Protein AF-A0A935C6V2-F1 (afdb_monomer_lite)

pLDDT: mean 72.31, std 20.04, range [38.78, 95.56]

Secondary structure (DSSP, 8-state):
---SSGGGTT-----PPP-HHHHHHHHHHHTSGGG---STT-HHHHHHHHHHHHHHHHTTPEE-STTSSSEEE-TTS-EEE-EE---S-SGGGTTTT---------GGGTTS-----GGGHHHHTTTTT-

Foldseek 3Di:
DPPVPVVVPPPDPPPPDDPPVVVVVLVCVLPDPCLPDLDFPDPSVVVNLVVVQVVCVVVPFFQDEPVRGQWHADPVGGIDGDTDDDDPDPVVPPPPPDPPPPPPPDPVPPPPDDPDDPVVVVVVVVVVPD

Radius of gyration: 24.64 Å; chains: 1; bounding box: 34×74×58 Å

Sequence (130 aa):
MPYKTVLILALIIAIPAQPTGRLETITRKLTSPEFDGRAFKSEGGLKAAQFIAENFKQIGLKPGSVKDGYLQKIASGGQNVIASIEGRDPGLKKNRSSSAPVTTPSAANLQGRWIMPRAWRSCLKSQERW

Structure (mmCIF, N/CA/C/O backbone):
data_AF-A0A935C6V2-F1
#
_entry.id   AF-A0A935C6V2-F1
#
loop_
_atom_site.group_PDB
_atom_site.id
_atom_site.type_symbol
_atom_site.label_atom_id
_atom_site.label_alt_id
_atom_site.label_comp_id
_atom_site.label_asym_id
_atom_site.label_entity_id
_atom_site.label_seq_id
_atom_site.pdbx_PDB_ins_code
_atom_site.Cartn_x
_atom_site.Cartn_y
_atom_site.Cartn_z
_atom_site.occupancy
_atom_site.B_iso_or_equiv
_atom_site.auth_seq_id
_atom_site.auth_comp_id
_atom_site.auth_asym_id
_atom_site.auth_atom_id
_atom_site.pdbx_PDB_model_num
ATOM 1 N N . MET A 1 1 ? 0.066 -36.094 -46.621 1.00 53.59 1 MET A N 1
ATOM 2 C CA . MET A 1 1 ? -0.414 -36.031 -45.221 1.00 53.59 1 MET A CA 1
ATOM 3 C C . MET A 1 1 ? 0.352 -34.948 -44.445 1.00 53.59 1 MET A C 1
ATOM 5 O O . MET A 1 1 ? 1.425 -35.263 -43.947 1.00 53.59 1 MET A O 1
ATOM 9 N N . PRO A 1 2 ? -0.128 -33.690 -44.344 1.00 55.59 2 PRO A N 1
ATOM 10 C CA . PRO A 1 2 ? 0.544 -32.666 -43.539 1.00 55.59 2 PRO A CA 1
ATOM 11 C C . PRO A 1 2 ? -0.414 -31.978 -42.543 1.00 55.59 2 PRO A C 1
ATOM 13 O O . PRO A 1 2 ? -0.699 -30.796 -42.668 1.00 55.59 2 PRO A O 1
ATOM 16 N N . TYR A 1 3 ? -0.931 -32.701 -41.545 1.00 56.50 3 TYR A N 1
ATOM 17 C CA . TYR A 1 3 ? -1.746 -32.100 -40.468 1.00 56.50 3 TYR A CA 1
ATOM 18 C C . TYR A 1 3 ? -0.974 -31.918 -39.150 1.00 56.50 3 TYR A C 1
ATOM 20 O O . TYR A 1 3 ? -1.499 -31.360 -38.192 1.00 56.50 3 TYR A O 1
ATOM 28 N N . LYS A 1 4 ? 0.293 -32.353 -39.087 1.00 53.56 4 LYS A N 1
ATOM 29 C CA . LYS A 1 4 ? 1.103 -32.284 -37.858 1.00 53.56 4 LYS A CA 1
ATOM 30 C C . LYS A 1 4 ? 1.675 -30.889 -37.561 1.00 53.56 4 LYS A C 1
ATOM 32 O O . LYS A 1 4 ? 2.014 -30.625 -36.416 1.00 53.56 4 LYS A O 1
ATOM 37 N N . THR A 1 5 ? 1.737 -29.985 -38.540 1.00 52.16 5 THR A N 1
ATOM 38 C CA . THR A 1 5 ? 2.371 -28.660 -38.368 1.00 52.16 5 THR A CA 1
ATOM 39 C C . THR A 1 5 ? 1.411 -27.584 -37.848 1.00 52.16 5 THR A C 1
ATOM 41 O O . THR A 1 5 ? 1.852 -26.605 -37.258 1.00 52.16 5 THR A O 1
ATOM 44 N N . VAL A 1 6 ? 0.095 -27.765 -37.995 1.00 52.66 6 VAL A N 1
ATOM 45 C CA . VAL A 1 6 ? -0.899 -26.747 -37.590 1.00 52.66 6 VAL A CA 1
ATOM 46 C C . VAL A 1 6 ? -1.233 -26.819 -36.090 1.00 52.66 6 VAL A C 1
ATOM 48 O O . VAL A 1 6 ? -1.702 -25.845 -35.510 1.00 52.66 6 VAL A O 1
ATOM 51 N N . LEU A 1 7 ? -0.923 -27.932 -35.415 1.00 47.28 7 LEU A N 1
ATOM 52 C CA . LEU A 1 7 ? -1.331 -28.155 -34.022 1.00 47.28 7 LEU A CA 1
ATOM 53 C C . LEU A 1 7 ? -0.493 -27.406 -32.963 1.00 47.28 7 LEU A C 1
ATOM 55 O O . LEU A 1 7 ? -0.850 -27.428 -31.790 1.00 47.28 7 LEU A O 1
ATOM 59 N N . ILE A 1 8 ? 0.604 -26.741 -33.348 1.00 50.31 8 ILE A N 1
ATOM 60 C CA . ILE A 1 8 ? 1.497 -26.021 -32.413 1.00 50.31 8 ILE A CA 1
ATOM 61 C C . ILE A 1 8 ? 1.114 -24.530 -32.277 1.00 50.31 8 ILE A C 1
ATOM 63 O O . ILE A 1 8 ? 1.622 -23.836 -31.401 1.00 50.31 8 ILE A O 1
ATOM 67 N N . LEU A 1 9 ? 0.169 -24.020 -33.078 1.00 48.59 9 LEU A N 1
ATOM 68 C CA . LEU A 1 9 ? -0.170 -22.587 -33.099 1.00 48.59 9 LEU A CA 1
ATOM 69 C C . LEU A 1 9 ? -1.278 -22.161 -32.110 1.00 48.59 9 LEU A C 1
ATOM 71 O O . LEU A 1 9 ? -1.641 -20.991 -32.072 1.00 48.59 9 LEU A O 1
ATOM 75 N N . ALA A 1 10 ? -1.820 -23.076 -31.300 1.00 53.28 10 ALA A N 1
ATOM 76 C CA . ALA A 1 10 ? -2.925 -22.786 -30.375 1.00 53.28 10 ALA A CA 1
ATOM 77 C C . ALA A 1 10 ? -2.574 -23.011 -28.891 1.00 53.28 10 ALA A C 1
ATOM 79 O O . ALA A 1 10 ? -3.468 -23.153 -28.057 1.00 53.28 10 ALA A O 1
ATOM 80 N N . LEU A 1 11 ? -1.286 -23.046 -28.531 1.00 52.41 11 LEU A N 1
ATOM 81 C CA . LEU A 1 11 ? -0.879 -23.167 -27.133 1.00 52.41 11 LEU A CA 1
ATOM 82 C C . LEU A 1 11 ? -0.775 -21.783 -26.465 1.00 52.41 11 LEU A C 1
ATOM 84 O O . LEU A 1 11 ? 0.281 -21.164 -26.420 1.00 52.41 11 LEU A O 1
ATOM 88 N N . ILE A 1 12 ? -1.909 -21.374 -25.893 1.00 55.25 12 ILE A N 1
ATOM 89 C CA . ILE A 1 12 ? -2.021 -20.661 -24.612 1.00 55.25 12 ILE A CA 1
ATOM 90 C C . ILE A 1 12 ? -1.494 -19.215 -24.592 1.00 55.25 12 ILE A C 1
ATOM 92 O O . ILE A 1 12 ? -0.359 -18.931 -24.220 1.00 55.25 12 ILE A O 1
ATOM 96 N N . ILE A 1 13 ? -2.421 -18.271 -24.764 1.00 57.56 13 ILE A N 1
ATOM 97 C CA . ILE A 1 13 ? -2.451 -17.083 -23.902 1.00 57.56 13 ILE A CA 1
ATOM 98 C C . ILE A 1 13 ? -3.722 -17.177 -23.054 1.00 57.56 13 ILE A C 1
ATOM 100 O O . ILE A 1 13 ? -4.667 -16.411 -23.213 1.00 57.56 13 ILE A O 1
ATOM 104 N N . ALA A 1 14 ? -3.778 -18.169 -22.163 1.00 57.56 14 ALA A N 1
ATOM 105 C CA . ALA A 1 14 ? -4.711 -18.108 -21.049 1.00 57.56 14 ALA A CA 1
ATOM 106 C C . ALA A 1 14 ? -4.200 -16.997 -20.126 1.00 57.56 14 ALA A C 1
ATOM 108 O O . ALA A 1 14 ? -3.336 -17.229 -19.283 1.00 57.56 14 ALA A O 1
ATOM 109 N N . ILE A 1 15 ? -4.665 -15.764 -20.337 1.00 63.78 15 ILE A N 1
ATOM 110 C CA . ILE A 1 15 ? -4.540 -14.719 -19.322 1.00 63.78 15 ILE A CA 1
ATOM 111 C C . ILE A 1 15 ? -5.330 -15.267 -18.131 1.00 63.78 15 ILE A C 1
ATOM 113 O O . ILE A 1 15 ? -6.542 -15.445 -18.279 1.00 63.78 15 ILE A O 1
ATOM 117 N N . PRO A 1 16 ? -4.696 -15.615 -16.994 1.00 64.88 16 PRO A N 1
ATOM 118 C CA . PRO A 1 16 ? -5.464 -16.068 -15.851 1.00 64.88 16 PRO A CA 1
ATOM 119 C C . PRO A 1 16 ? -6.418 -14.932 -15.497 1.00 64.88 16 PRO A C 1
ATOM 121 O O . PRO A 1 16 ? -5.982 -13.802 -15.255 1.00 64.88 16 PRO A O 1
ATOM 124 N N . ALA A 1 17 ? -7.722 -15.213 -15.540 1.00 65.62 17 ALA A N 1
ATOM 125 C CA . ALA A 1 17 ? -8.718 -14.283 -15.045 1.00 6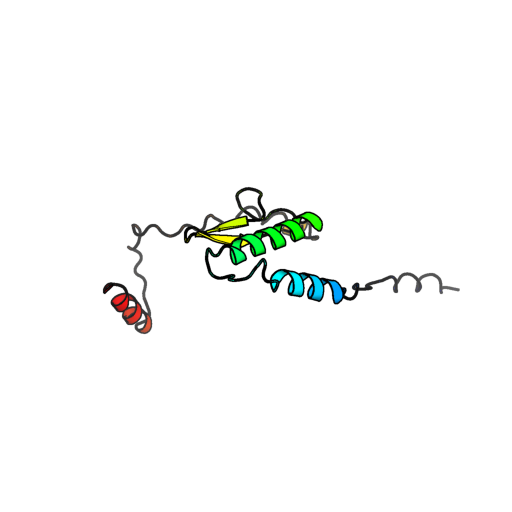5.62 17 ALA A CA 1
ATOM 126 C C . ALA A 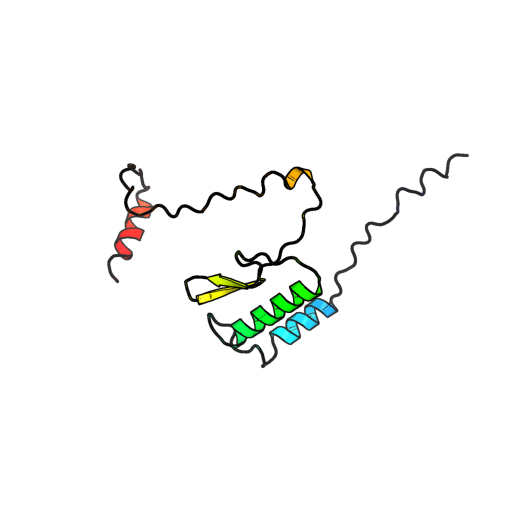1 17 ? -8.287 -13.882 -13.631 1.00 65.62 17 ALA A C 1
ATOM 128 O O . ALA A 1 17 ? -8.002 -14.748 -12.800 1.00 65.62 17 ALA A O 1
ATOM 129 N N . GLN A 1 18 ? -8.145 -12.577 -13.391 1.00 69.31 18 GLN A N 1
ATOM 130 C CA . GLN A 1 18 ? -7.691 -12.094 -12.094 1.00 69.31 18 GLN A CA 1
ATOM 131 C C . GLN A 1 18 ? -8.650 -12.640 -11.031 1.00 69.31 18 GLN A C 1
ATOM 133 O O . GLN A 1 18 ? -9.860 -12.438 -11.171 1.00 69.31 18 GLN A O 1
ATOM 138 N N . PRO A 1 19 ? -8.162 -13.352 -10.002 1.00 73.06 19 PRO A N 1
ATOM 139 C CA . PRO A 1 19 ? -9.038 -13.932 -9.001 1.00 73.06 19 PRO A CA 1
ATOM 140 C C . PRO A 1 19 ? -9.731 -12.789 -8.258 1.00 73.06 19 PRO A C 1
ATOM 142 O O . PRO A 1 19 ? -9.112 -12.088 -7.455 1.00 73.06 19 PRO A O 1
ATOM 145 N N . THR A 1 20 ? -11.019 -12.588 -8.537 1.00 76.12 20 THR A N 1
ATOM 146 C CA . THR A 1 20 ? -11.847 -11.514 -7.963 1.00 76.12 20 THR A CA 1
ATOM 147 C C . THR A 1 20 ? -11.808 -11.526 -6.435 1.00 76.12 20 THR A C 1
ATOM 149 O O . THR A 1 20 ? -11.749 -10.467 -5.811 1.00 76.12 20 THR A O 1
ATOM 152 N N . GLY A 1 21 ? -11.693 -12.713 -5.829 1.00 85.12 21 GLY A N 1
ATOM 153 C CA . GLY A 1 21 ? -11.558 -12.875 -4.381 1.00 85.12 21 GLY A CA 1
ATOM 154 C C . GLY A 1 21 ? -10.315 -12.211 -3.772 1.00 85.12 21 GLY A C 1
ATOM 155 O O . GLY A 1 21 ? -10.356 -11.798 -2.613 1.00 85.12 21 GLY A O 1
ATOM 156 N N . ARG A 1 22 ? -9.213 -12.036 -4.521 1.00 86.00 22 ARG A N 1
ATOM 157 C CA . ARG A 1 22 ? -8.003 -11.383 -3.984 1.00 86.00 22 ARG A CA 1
ATOM 158 C C . ARG A 1 22 ? -8.192 -9.875 -3.845 1.00 86.00 22 ARG A C 1
ATOM 160 O O . ARG A 1 22 ? -7.761 -9.308 -2.844 1.00 86.00 22 ARG A O 1
ATOM 167 N N . LEU A 1 23 ? -8.859 -9.247 -4.814 1.00 89.56 23 LEU A N 1
ATOM 168 C CA . LEU A 1 23 ? -9.217 -7.830 -4.733 1.00 89.56 23 LEU A CA 1
ATOM 169 C C . LEU A 1 23 ? -10.153 -7.588 -3.551 1.00 89.56 23 LEU A C 1
ATOM 171 O O . LEU A 1 23 ? -9.855 -6.746 -2.712 1.00 89.56 23 LEU A O 1
ATOM 175 N N . GLU A 1 24 ? -11.217 -8.386 -3.428 1.00 92.88 24 GLU A N 1
ATOM 176 C CA . GLU A 1 24 ? -12.156 -8.271 -2.310 1.00 92.88 24 GLU A CA 1
ATOM 177 C C . GLU A 1 24 ? -11.460 -8.444 -0.952 1.00 92.88 24 GLU A C 1
ATOM 179 O O . GLU A 1 24 ? -11.675 -7.644 -0.043 1.00 92.88 24 GLU A O 1
ATOM 184 N N . THR A 1 25 ? -10.581 -9.442 -0.819 1.00 92.81 25 THR A N 1
ATOM 185 C CA . THR A 1 25 ? -9.839 -9.703 0.426 1.00 92.81 25 THR A CA 1
ATOM 186 C C . THR A 1 25 ? -8.957 -8.516 0.820 1.00 92.81 25 THR A C 1
ATOM 188 O O . THR A 1 25 ? -8.980 -8.079 1.972 1.00 92.81 25 THR A O 1
ATOM 191 N N . ILE A 1 26 ? -8.198 -7.966 -0.135 1.00 93.50 26 ILE A N 1
ATOM 192 C CA . ILE A 1 26 ? -7.326 -6.807 0.099 1.00 93.50 26 ILE A CA 1
ATOM 193 C C . ILE A 1 26 ? -8.164 -5.582 0.470 1.00 93.50 26 ILE A C 1
ATOM 195 O O . ILE A 1 26 ? -7.845 -4.896 1.441 1.00 93.50 26 ILE A O 1
ATOM 199 N N . THR A 1 27 ? -9.252 -5.328 -0.261 1.00 93.69 27 THR A N 1
ATOM 200 C CA . THR A 1 27 ? -10.150 -4.203 0.008 1.00 93.69 27 THR A CA 1
ATOM 201 C C . THR A 1 27 ? -10.772 -4.319 1.394 1.00 93.69 27 THR A C 1
ATOM 203 O O . THR A 1 27 ? -10.651 -3.374 2.168 1.00 93.69 27 THR A O 1
ATOM 206 N N . ARG A 1 28 ? -11.343 -5.479 1.754 1.00 94.62 28 ARG A N 1
ATOM 207 C CA . ARG A 1 28 ? -11.929 -5.721 3.085 1.00 94.62 28 ARG A CA 1
ATOM 208 C C . ARG A 1 28 ? -10.921 -5.508 4.207 1.00 94.62 28 ARG A C 1
ATOM 210 O O . ARG A 1 28 ? -11.266 -4.908 5.221 1.00 94.62 28 ARG A O 1
ATOM 217 N N . LYS A 1 29 ? -9.682 -5.984 4.034 1.00 94.69 29 LYS A N 1
ATOM 218 C CA . LYS A 1 29 ? -8.628 -5.797 5.037 1.00 94.69 29 LYS A CA 1
ATOM 219 C C . LYS A 1 29 ? -8.277 -4.321 5.182 1.00 94.69 29 LYS A C 1
ATOM 221 O O . LYS A 1 29 ? -8.272 -3.827 6.296 1.00 94.69 29 LYS A O 1
ATOM 226 N N . LEU A 1 30 ? -8.062 -3.603 4.080 1.00 94.69 30 LEU A N 1
ATOM 227 C CA . LEU A 1 30 ? -7.717 -2.178 4.109 1.00 94.69 30 LEU A CA 1
ATOM 228 C C . LEU A 1 30 ? -8.840 -1.285 4.650 1.00 94.69 30 LEU A C 1
ATOM 230 O O . LEU A 1 30 ? -8.547 -0.191 5.123 1.00 94.69 30 LEU A O 1
ATOM 234 N N . THR A 1 31 ? -10.103 -1.699 4.546 1.00 94.88 31 THR A N 1
ATOM 235 C CA . THR A 1 31 ? -11.258 -0.984 5.115 1.00 94.88 31 THR A CA 1
ATOM 236 C C . THR A 1 31 ? -11.621 -1.448 6.525 1.00 94.88 31 THR A C 1
ATOM 238 O O . THR A 1 31 ? -12.648 -1.019 7.045 1.00 94.88 31 THR A O 1
ATOM 241 N N . SER A 1 32 ? -10.847 -2.351 7.135 1.00 94.75 32 SER A N 1
ATOM 242 C CA . SER A 1 32 ? -11.121 -2.797 8.500 1.00 94.75 32 SER A CA 1
ATOM 243 C C . SER A 1 32 ? -10.819 -1.680 9.514 1.00 94.75 32 SER A C 1
ATOM 245 O O . SER A 1 32 ? -10.007 -0.793 9.228 1.00 94.75 32 SER A O 1
ATOM 247 N N . PRO A 1 33 ? -11.406 -1.737 10.725 1.00 94.31 33 PRO A N 1
ATOM 248 C CA . PRO A 1 33 ? -11.147 -0.753 11.780 1.00 94.31 33 PRO A CA 1
ATOM 249 C C . PRO A 1 33 ? -9.664 -0.606 12.158 1.00 94.31 33 PRO A C 1
ATOM 251 O O . PRO A 1 33 ? -9.242 0.436 12.641 1.00 94.31 33 PRO A O 1
ATOM 254 N N . GLU A 1 34 ? -8.844 -1.631 11.910 1.00 91.94 34 GLU A N 1
ATOM 255 C CA . GLU A 1 34 ? -7.403 -1.622 12.199 1.00 91.94 34 GLU A CA 1
ATOM 256 C C . GLU A 1 34 ? -6.629 -0.583 11.369 1.00 91.94 34 GLU A C 1
ATOM 258 O O . GLU A 1 34 ? -5.551 -0.141 11.777 1.00 91.94 34 GLU A O 1
ATOM 263 N N . PHE A 1 35 ? -7.175 -0.212 10.206 1.00 92.88 35 PHE A N 1
ATOM 264 C CA . PHE A 1 35 ? -6.611 0.763 9.273 1.00 92.88 35 PHE A CA 1
ATOM 265 C C . PHE A 1 35 ? -7.436 2.050 9.219 1.00 92.88 35 PHE A C 1
ATOM 267 O O . PHE A 1 35 ? -7.292 2.816 8.263 1.00 92.88 35 PHE A O 1
ATOM 274 N N . ASP A 1 36 ? -8.312 2.283 10.199 1.00 91.38 36 ASP A N 1
ATOM 275 C CA . ASP A 1 36 ? -9.127 3.490 10.222 1.00 91.38 36 ASP A CA 1
ATOM 276 C C . ASP A 1 36 ? -8.264 4.756 10.347 1.00 91.38 36 ASP A C 1
ATOM 278 O O . ASP A 1 36 ? -7.175 4.748 10.926 1.00 91.38 36 ASP A O 1
ATOM 282 N N . GLY A 1 37 ? -8.738 5.843 9.736 1.00 87.44 37 GLY A N 1
ATOM 283 C CA . GLY A 1 37 ? -8.004 7.099 9.630 1.00 87.44 37 GLY A CA 1
ATOM 284 C C . GLY A 1 37 ? -6.733 6.948 8.794 1.00 87.44 37 GLY A C 1
ATOM 285 O O . GLY A 1 37 ? -5.645 6.828 9.339 1.00 87.44 37 GLY A O 1
ATOM 286 N N . ARG A 1 38 ? -6.858 7.005 7.457 1.00 87.69 38 ARG A N 1
ATOM 287 C CA . ARG A 1 38 ? -5.737 6.919 6.483 1.00 87.69 38 ARG A CA 1
ATOM 288 C C . ARG A 1 38 ? -5.278 8.279 5.954 1.00 87.69 38 ARG A C 1
ATOM 290 O O . ARG A 1 38 ? -4.788 8.393 4.833 1.00 87.69 38 ARG A O 1
ATOM 297 N N . ALA A 1 39 ? -5.469 9.325 6.750 1.00 87.19 39 ALA A N 1
ATOM 298 C CA . ALA A 1 39 ? -5.005 10.665 6.422 1.00 87.19 39 ALA A CA 1
ATOM 299 C C . ALA A 1 39 ? -3.466 10.741 6.390 1.00 87.19 39 ALA A C 1
ATOM 301 O O . ALA A 1 39 ? -2.750 9.831 6.819 1.00 87.19 39 ALA A O 1
ATOM 302 N N . PHE A 1 40 ? -2.930 11.852 5.901 1.00 85.00 40 PHE A N 1
ATOM 303 C CA . PHE A 1 40 ? -1.492 12.094 5.906 1.00 85.00 40 PHE A CA 1
ATOM 304 C C . PHE A 1 40 ? -0.901 11.947 7.323 1.00 85.00 40 PHE A C 1
ATOM 306 O O . PHE A 1 40 ? -1.428 12.537 8.260 1.00 85.00 40 PHE A O 1
ATOM 313 N N . LYS A 1 41 ? 0.178 11.158 7.481 1.00 85.31 41 LYS A N 1
ATOM 314 C CA . LYS A 1 41 ? 0.857 10.856 8.769 1.00 85.31 41 LYS A CA 1
ATOM 315 C C . LYS A 1 41 ? 0.021 10.141 9.840 1.00 85.31 41 LYS A C 1
ATOM 317 O O . LYS A 1 41 ? 0.481 9.991 10.967 1.00 85.31 41 LYS A O 1
ATOM 322 N N . SER A 1 42 ? -1.181 9.694 9.507 1.00 90.94 42 SER A N 1
ATOM 323 C CA . SER A 1 42 ? -2.034 8.949 10.434 1.00 90.94 42 SER A CA 1
ATOM 324 C C . SER A 1 42 ? -1.506 7.539 10.713 1.00 90.94 42 SER A C 1
ATOM 326 O O . SER A 1 42 ? -0.841 6.930 9.871 1.00 90.94 42 SER A O 1
ATOM 328 N N . GLU A 1 43 ? -1.857 6.986 11.873 1.00 91.44 43 GLU A N 1
ATOM 329 C CA . GLU A 1 43 ? -1.510 5.611 12.241 1.00 91.44 43 GLU A CA 1
ATOM 330 C C . GLU A 1 43 ? -2.098 4.585 11.257 1.00 91.44 43 GLU A C 1
ATOM 332 O O . GLU A 1 43 ? -1.379 3.697 10.793 1.00 91.44 43 GLU A O 1
ATOM 337 N N . GLY A 1 44 ? -3.367 4.746 10.860 1.00 92.25 44 GLY A N 1
ATOM 338 C CA . GLY A 1 44 ? -4.014 3.884 9.869 1.00 92.25 44 GLY A CA 1
ATOM 339 C C . GLY A 1 44 ? -3.323 3.938 8.506 1.00 92.25 44 GLY A C 1
ATOM 340 O O . GLY A 1 44 ? -3.112 2.905 7.868 1.00 92.25 44 GLY A O 1
ATOM 341 N N . GLY A 1 45 ? -2.871 5.124 8.084 1.00 91.00 45 GLY A N 1
ATOM 342 C CA . GLY A 1 45 ? -2.069 5.294 6.870 1.00 91.00 45 GLY A CA 1
ATOM 343 C C . GLY A 1 45 ? -0.706 4.595 6.944 1.00 91.00 45 GLY A C 1
ATOM 344 O O . GLY A 1 45 ? -0.273 3.972 5.970 1.00 91.00 45 GLY A O 1
ATOM 345 N N . LEU A 1 46 ? -0.040 4.641 8.104 1.00 92.06 46 LEU A N 1
ATOM 346 C CA . LEU A 1 46 ? 1.232 3.946 8.318 1.00 92.06 46 LEU A CA 1
ATOM 347 C C . LEU A 1 46 ? 1.064 2.422 8.269 1.00 92.06 46 LEU A C 1
ATOM 349 O O . LEU A 1 46 ? 1.825 1.750 7.568 1.00 92.06 46 LEU A O 1
ATOM 353 N N . LYS A 1 47 ? 0.040 1.891 8.948 1.00 93.81 47 LYS A N 1
ATOM 354 C CA . LYS A 1 47 ? -0.300 0.459 8.935 1.00 93.81 47 LYS A CA 1
ATOM 355 C C . LYS A 1 47 ? -0.674 -0.018 7.534 1.00 93.81 47 LYS A C 1
ATOM 357 O O . LYS A 1 47 ? -0.192 -1.055 7.088 1.00 93.81 47 LYS A O 1
ATOM 362 N N . ALA A 1 48 ? -1.482 0.753 6.805 1.00 94.69 48 ALA A N 1
ATOM 363 C CA . ALA A 1 48 ? -1.902 0.398 5.450 1.00 94.69 48 ALA A CA 1
ATOM 364 C C . ALA A 1 48 ? -0.702 0.309 4.497 1.00 94.69 48 ALA A C 1
ATOM 366 O O . ALA A 1 48 ? -0.590 -0.632 3.711 1.00 94.69 48 ALA A O 1
ATOM 367 N N . ALA A 1 49 ? 0.234 1.252 4.601 1.00 93.88 49 ALA A N 1
ATOM 368 C CA . ALA A 1 49 ? 1.457 1.228 3.810 1.00 93.88 49 ALA A CA 1
ATOM 369 C C . ALA A 1 49 ? 2.345 0.011 4.130 1.00 93.88 49 ALA A C 1
ATOM 371 O O . ALA A 1 49 ? 2.892 -0.600 3.210 1.00 93.88 49 ALA A O 1
ATOM 372 N N . GLN A 1 50 ? 2.464 -0.370 5.408 1.00 94.44 50 GLN A N 1
ATOM 373 C CA . GLN A 1 50 ? 3.177 -1.587 5.815 1.00 94.44 50 GLN A CA 1
ATOM 374 C C . GLN A 1 50 ? 2.508 -2.846 5.256 1.00 94.44 50 GLN A C 1
ATOM 376 O O . GLN A 1 50 ? 3.184 -3.672 4.649 1.00 94.44 50 GLN A O 1
ATOM 381 N N . PHE A 1 51 ? 1.181 -2.947 5.355 1.00 95.56 51 PHE A N 1
ATOM 382 C CA . PHE A 1 51 ? 0.424 -4.064 4.789 1.00 95.56 51 PHE A CA 1
ATOM 383 C C . PHE A 1 51 ? 0.657 -4.212 3.277 1.00 95.56 51 PHE A C 1
ATOM 385 O O . PHE A 1 51 ? 0.892 -5.315 2.781 1.00 95.56 51 PHE A O 1
ATOM 392 N N . ILE A 1 52 ? 0.644 -3.112 2.518 1.00 95.06 52 ILE A N 1
ATOM 393 C CA . ILE A 1 52 ? 0.907 -3.152 1.069 1.00 95.06 52 ILE A CA 1
ATOM 394 C C . ILE A 1 52 ? 2.362 -3.565 0.784 1.00 95.06 52 ILE A C 1
ATOM 396 O O . ILE A 1 52 ? 2.606 -4.381 -0.105 1.00 95.06 52 ILE A O 1
ATOM 400 N N . ALA A 1 53 ? 3.327 -3.059 1.556 1.00 95.12 53 ALA A N 1
ATOM 401 C CA . ALA A 1 53 ? 4.734 -3.442 1.429 1.00 95.12 53 ALA A CA 1
ATOM 402 C C . ALA A 1 53 ? 4.959 -4.943 1.688 1.00 95.12 53 ALA A C 1
ATOM 404 O O 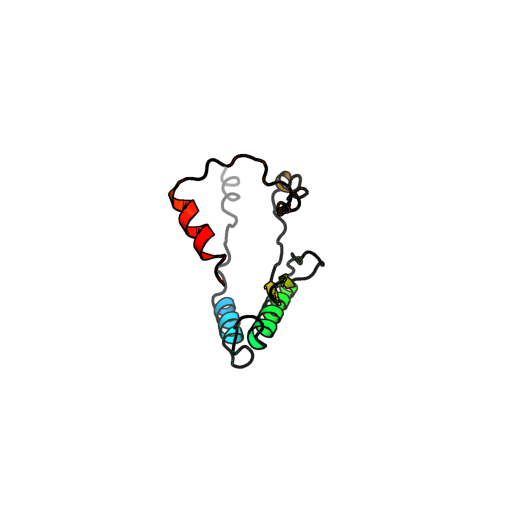. ALA A 1 53 ? 5.707 -5.597 0.957 1.00 95.12 53 ALA A O 1
ATOM 405 N N . GLU A 1 54 ? 4.290 -5.510 2.692 1.00 95.19 54 GLU A N 1
ATOM 406 C CA . GLU A 1 54 ? 4.326 -6.947 2.972 1.00 95.19 54 GLU A CA 1
ATOM 407 C C . GLU A 1 54 ? 3.724 -7.762 1.830 1.00 95.19 54 GLU A C 1
ATOM 409 O O . GLU A 1 54 ? 4.317 -8.759 1.417 1.00 95.19 54 GLU A O 1
ATOM 414 N N . ASN A 1 55 ? 2.604 -7.310 1.260 1.00 94.62 55 ASN A N 1
ATOM 415 C CA . ASN A 1 55 ? 2.017 -7.947 0.083 1.00 94.62 55 ASN A CA 1
ATOM 416 C C . ASN A 1 55 ? 3.003 -7.964 -1.093 1.00 94.62 55 ASN A C 1
ATOM 418 O O . ASN A 1 55 ? 3.156 -9.008 -1.722 1.00 94.62 55 ASN A O 1
ATOM 422 N N . PHE A 1 56 ? 3.706 -6.857 -1.364 1.00 94.75 56 PHE A N 1
ATOM 423 C CA . PHE A 1 56 ? 4.744 -6.796 -2.405 1.00 94.75 56 PHE A CA 1
ATOM 424 C C . PHE A 1 56 ? 5.893 -7.770 -2.151 1.00 94.75 56 PHE A C 1
ATOM 426 O O . PHE A 1 56 ? 6.343 -8.444 -3.080 1.00 94.75 56 PHE A O 1
ATOM 433 N N . LYS A 1 57 ? 6.322 -7.899 -0.893 1.00 93.12 57 LYS A N 1
ATOM 434 C CA . LYS A 1 57 ? 7.343 -8.870 -0.494 1.00 93.12 57 LYS A CA 1
ATOM 435 C C . LYS A 1 57 ? 6.872 -10.311 -0.703 1.00 93.12 57 LYS A C 1
ATOM 437 O O . LYS A 1 57 ? 7.630 -11.122 -1.225 1.00 93.12 57 LYS A O 1
ATOM 442 N N . GLN A 1 58 ? 5.633 -10.630 -0.328 1.00 92.62 58 GLN A N 1
ATOM 443 C CA . GLN A 1 58 ? 5.067 -11.979 -0.456 1.00 92.62 58 GLN A CA 1
ATOM 444 C C . GLN A 1 58 ? 4.971 -12.449 -1.910 1.00 92.62 58 GLN A C 1
ATOM 446 O O . GLN A 1 58 ? 5.177 -13.626 -2.185 1.00 92.62 58 GLN A O 1
ATOM 451 N N . ILE A 1 59 ? 4.683 -11.539 -2.843 1.00 91.12 59 ILE A N 1
ATOM 452 C CA . ILE A 1 59 ? 4.625 -11.860 -4.278 1.00 91.12 59 ILE A CA 1
ATOM 453 C C . ILE A 1 59 ? 6.002 -11.789 -4.967 1.00 91.12 59 ILE A C 1
ATOM 455 O O . ILE A 1 59 ? 6.083 -11.957 -6.181 1.00 91.12 59 ILE A O 1
ATOM 459 N N . GLY A 1 60 ? 7.080 -11.528 -4.218 1.00 90.81 60 GLY A N 1
ATOM 460 C CA . GLY A 1 60 ? 8.453 -11.541 -4.728 1.00 90.81 60 GLY A CA 1
ATOM 461 C C . GLY A 1 60 ? 8.851 -10.321 -5.562 1.00 90.81 60 GLY A C 1
ATOM 462 O O . GLY A 1 60 ? 9.788 -10.415 -6.357 1.00 90.81 60 GLY A O 1
ATOM 463 N N . LEU A 1 61 ? 8.167 -9.178 -5.414 1.00 92.44 61 LEU A N 1
ATOM 464 C CA . LEU A 1 61 ? 8.622 -7.947 -6.067 1.00 92.44 61 LEU A CA 1
ATOM 465 C C . LEU A 1 61 ? 9.928 -7.452 -5.451 1.00 92.44 61 LEU A C 1
ATOM 467 O O . LEU A 1 61 ? 10.222 -7.715 -4.289 1.00 92.44 61 LEU A O 1
ATOM 471 N N . LYS A 1 62 ? 10.705 -6.689 -6.221 1.00 91.38 62 LYS A N 1
ATOM 472 C CA . LYS A 1 62 ? 11.901 -6.029 -5.692 1.00 91.38 62 LYS A CA 1
ATOM 473 C C . LYS A 1 62 ? 11.521 -4.697 -5.038 1.00 91.38 62 LYS A C 1
ATOM 475 O O . LYS A 1 62 ? 10.624 -4.024 -5.545 1.00 91.38 62 LYS A O 1
ATOM 480 N N . PRO A 1 63 ? 12.181 -4.276 -3.950 1.00 92.06 63 PRO A N 1
ATOM 481 C CA . PRO A 1 63 ? 11.987 -2.937 -3.401 1.00 92.06 63 PRO A CA 1
ATOM 482 C C . PRO A 1 63 ? 12.337 -1.866 -4.446 1.00 92.06 63 PRO A C 1
ATOM 484 O O . PRO A 1 63 ? 13.250 -2.046 -5.250 1.00 92.06 63 PRO A O 1
ATOM 487 N N . GLY A 1 64 ? 11.578 -0.767 -4.469 1.00 86.31 64 GLY A N 1
ATOM 488 C CA . GLY A 1 64 ? 11.796 0.351 -5.397 1.00 86.31 64 GLY A CA 1
ATOM 489 C C . GLY A 1 64 ? 12.211 1.664 -4.729 1.00 86.31 64 GLY A C 1
ATOM 490 O O . GLY A 1 64 ? 12.345 2.673 -5.415 1.00 86.31 64 GLY A O 1
ATOM 491 N N . SER A 1 65 ? 12.380 1.687 -3.403 1.00 83.94 65 SER A N 1
ATOM 492 C CA . SER A 1 65 ? 12.850 2.874 -2.680 1.00 83.94 65 SER A CA 1
ATOM 493 C C . SER A 1 65 ? 14.374 3.000 -2.739 1.00 83.94 65 SER A C 1
ATOM 495 O O . SER A 1 65 ? 15.087 2.006 -2.810 1.00 83.94 65 SER A O 1
ATOM 497 N N . VAL A 1 66 ? 14.874 4.233 -2.604 1.00 74.12 66 VAL A N 1
ATOM 498 C CA . VAL A 1 66 ? 16.308 4.590 -2.657 1.00 74.12 66 VAL A CA 1
ATOM 499 C C . VAL A 1 66 ? 17.154 3.854 -1.605 1.00 74.12 66 VAL A C 1
ATOM 501 O O . VAL A 1 66 ? 18.352 3.693 -1.786 1.00 74.12 66 VAL A O 1
ATOM 504 N N . LYS A 1 67 ? 16.545 3.410 -0.499 1.00 78.12 67 LYS A N 1
ATOM 505 C CA . LYS A 1 67 ? 17.216 2.688 0.599 1.00 78.12 67 LYS A CA 1
ATOM 506 C C . LYS A 1 67 ? 16.966 1.172 0.568 1.00 78.12 67 LYS A C 1
ATOM 508 O O . LYS A 1 67 ? 16.868 0.565 1.630 1.00 78.12 67 LYS A O 1
ATOM 513 N N . ASP A 1 68 ? 16.738 0.597 -0.614 1.00 69.75 68 ASP A N 1
ATOM 514 C CA . ASP A 1 68 ? 16.442 -0.834 -0.818 1.00 69.75 68 ASP A CA 1
ATOM 515 C C . ASP A 1 68 ? 15.230 -1.356 -0.018 1.00 69.75 68 ASP A C 1
ATOM 517 O O . ASP A 1 68 ? 15.099 -2.540 0.289 1.00 69.75 68 ASP A O 1
ATOM 521 N N . GLY A 1 69 ? 14.294 -0.458 0.301 1.00 88.81 69 GLY A N 1
ATOM 522 C CA . GLY A 1 69 ? 13.039 -0.764 0.987 1.00 88.81 69 GLY A CA 1
ATOM 523 C C . GLY A 1 69 ? 11.811 -0.589 0.093 1.00 88.81 69 GLY A C 1
ATOM 524 O O . GLY A 1 69 ? 11.879 -0.038 -1.004 1.00 88.81 69 GLY A O 1
ATOM 525 N N . TYR A 1 70 ? 10.648 -1.012 0.585 1.00 92.81 70 TYR A N 1
ATOM 526 C CA . TYR A 1 70 ? 9.368 -0.738 -0.081 1.00 92.81 70 TYR A CA 1
ATOM 527 C C . TYR A 1 70 ? 8.802 0.640 0.265 1.00 92.81 70 TYR A C 1
ATOM 529 O O . TYR A 1 70 ? 7.960 1.153 -0.459 1.00 92.81 70 TYR A O 1
ATOM 537 N N . LEU A 1 71 ? 9.255 1.250 1.364 1.00 93.44 71 LEU A N 1
ATOM 538 C CA . LEU A 1 71 ? 8.760 2.542 1.832 1.00 93.44 71 LEU A CA 1
ATOM 539 C C . LEU A 1 71 ? 9.692 3.671 1.383 1.00 93.44 71 LEU A C 1
ATOM 541 O O . LEU A 1 71 ? 10.888 3.680 1.694 1.00 93.44 71 LEU A O 1
ATOM 545 N N . GLN A 1 72 ? 9.140 4.648 0.672 1.00 90.94 72 GLN A N 1
ATOM 546 C CA . GLN A 1 72 ? 9.820 5.887 0.306 1.00 90.94 72 GLN A CA 1
ATOM 547 C C . GLN A 1 72 ? 9.288 7.018 1.183 1.00 90.94 72 GLN A C 1
ATOM 549 O O . GLN A 1 72 ? 8.153 7.460 1.019 1.00 90.94 72 GLN A O 1
ATOM 554 N N . LYS A 1 73 ? 10.115 7.499 2.114 1.00 89.25 73 LYS A N 1
ATOM 555 C CA . LYS A 1 73 ? 9.782 8.652 2.960 1.00 89.25 73 LYS A CA 1
ATOM 556 C C . LYS A 1 73 ? 9.905 9.943 2.149 1.00 89.25 73 LYS A C 1
ATOM 558 O O . LYS A 1 73 ? 10.913 10.136 1.472 1.00 89.25 73 LYS A O 1
ATOM 563 N N . ILE A 1 74 ? 8.917 10.829 2.253 1.00 87.19 74 ILE A N 1
ATOM 564 C CA . ILE A 1 74 ? 8.966 12.177 1.665 1.00 87.19 74 ILE A CA 1
ATOM 565 C C . ILE A 1 74 ? 9.243 13.220 2.751 1.00 87.19 74 ILE A C 1
ATOM 567 O O . ILE A 1 74 ? 8.878 13.022 3.908 1.00 87.19 74 ILE A O 1
ATOM 571 N N . ALA A 1 75 ? 9.879 14.337 2.389 1.00 82.06 75 ALA A N 1
ATOM 572 C CA . ALA A 1 75 ? 10.307 15.367 3.345 1.00 82.06 75 ALA A CA 1
ATOM 573 C C . ALA A 1 75 ? 9.143 15.980 4.144 1.00 82.06 75 ALA A C 1
ATOM 575 O O . ALA A 1 75 ? 9.298 16.314 5.313 1.00 82.06 75 ALA A O 1
ATOM 576 N N . SER A 1 76 ? 7.948 16.049 3.550 1.00 80.94 76 SER A N 1
ATOM 577 C CA . SER A 1 76 ? 6.731 16.492 4.238 1.00 80.94 76 SER A CA 1
ATOM 578 C C . SER A 1 76 ? 6.258 15.515 5.322 1.00 80.94 76 SER A C 1
ATOM 580 O O . SER A 1 76 ? 5.376 15.866 6.100 1.00 80.94 76 SER A O 1
ATOM 582 N N . GLY A 1 77 ? 6.845 14.315 5.405 1.00 77.62 77 GLY A N 1
ATOM 583 C CA . GLY A 1 77 ? 6.628 13.284 6.421 1.00 77.62 77 GLY A CA 1
ATOM 584 C C . GLY A 1 77 ? 5.571 12.231 6.074 1.00 77.62 77 GLY A C 1
ATOM 585 O O . GLY A 1 77 ? 5.196 11.447 6.938 1.00 77.62 77 GLY A O 1
ATOM 586 N N . GLY A 1 78 ? 5.099 12.195 4.828 1.00 83.69 78 GLY A N 1
ATOM 587 C CA . GLY A 1 78 ? 4.343 11.060 4.295 1.00 83.69 78 GLY A CA 1
ATOM 588 C C . GLY A 1 78 ? 5.249 9.916 3.837 1.00 83.69 78 GLY A C 1
ATOM 589 O O . GLY A 1 78 ? 6.480 9.985 3.935 1.00 83.69 78 GLY A O 1
ATOM 590 N N . GLN A 1 79 ? 4.634 8.879 3.273 1.00 89.00 79 GLN A N 1
ATOM 591 C CA . GLN A 1 79 ? 5.361 7.766 2.678 1.00 89.00 79 GLN A CA 1
ATOM 592 C C . GLN A 1 79 ? 4.627 7.183 1.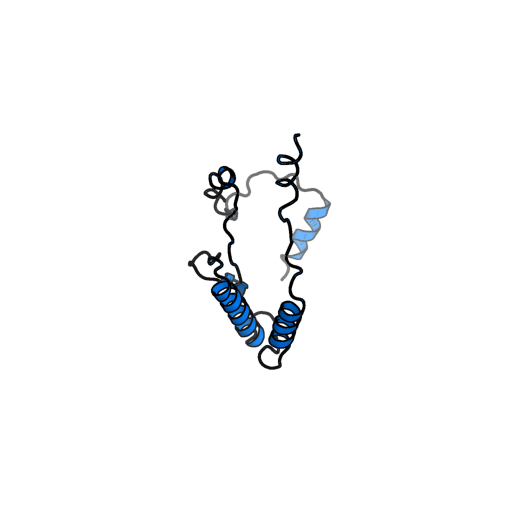471 1.00 89.00 79 GLN A C 1
ATOM 594 O O . GLN A 1 79 ? 3.416 6.983 1.518 1.00 89.00 79 GLN A O 1
ATOM 599 N N . ASN A 1 80 ? 5.383 6.880 0.420 1.00 90.94 80 ASN A N 1
ATOM 600 C CA . ASN A 1 80 ? 4.914 6.083 -0.710 1.00 90.94 80 ASN A CA 1
ATOM 601 C C . ASN A 1 80 ? 5.330 4.622 -0.511 1.00 90.94 80 ASN A C 1
ATOM 603 O O . ASN A 1 80 ? 6.337 4.346 0.148 1.00 90.94 80 ASN A O 1
ATOM 607 N N . VAL A 1 81 ? 4.593 3.696 -1.127 1.00 93.75 81 VAL A N 1
ATOM 608 C CA . VAL A 1 81 ? 4.967 2.278 -1.203 1.00 93.75 81 VAL A CA 1
ATOM 609 C C . VAL A 1 81 ? 5.330 1.948 -2.646 1.00 93.75 81 VAL A C 1
ATOM 611 O O . VAL A 1 81 ? 4.496 2.106 -3.534 1.00 93.75 81 VAL A O 1
ATOM 614 N N . ILE A 1 82 ? 6.571 1.527 -2.894 1.00 94.19 82 ILE A N 1
ATOM 615 C CA . ILE A 1 82 ? 7.111 1.328 -4.244 1.00 94.19 82 ILE A CA 1
ATOM 616 C C . ILE A 1 82 ? 7.805 -0.028 -4.335 1.00 94.19 82 ILE A C 1
ATOM 618 O O . ILE A 1 82 ? 8.674 -0.363 -3.527 1.00 94.19 82 ILE A O 1
ATOM 622 N N . ALA A 1 83 ? 7.446 -0.781 -5.370 1.00 93.69 83 ALA A N 1
ATOM 623 C CA . ALA A 1 83 ? 8.085 -2.029 -5.745 1.00 93.69 83 ALA A CA 1
ATOM 624 C C . ALA A 1 83 ? 8.325 -2.076 -7.260 1.00 93.69 83 ALA A C 1
ATOM 626 O O . ALA A 1 83 ? 7.643 -1.402 -8.031 1.00 93.69 83 ALA A O 1
ATOM 627 N N . SER A 1 84 ? 9.298 -2.879 -7.673 1.00 90.06 84 SER A N 1
ATOM 628 C CA . SER A 1 84 ? 9.761 -3.003 -9.051 1.00 90.06 84 SER A CA 1
ATOM 629 C C . SER A 1 84 ? 9.578 -4.429 -9.560 1.00 90.06 84 SER A C 1
ATOM 631 O O . SER A 1 84 ? 9.897 -5.399 -8.869 1.00 90.06 84 SER A O 1
ATOM 633 N N . ILE A 1 85 ? 9.125 -4.538 -10.808 1.00 89.75 85 ILE A N 1
ATOM 634 C CA . ILE A 1 85 ? 9.112 -5.776 -11.594 1.00 89.75 85 ILE A CA 1
ATOM 635 C C . ILE A 1 85 ? 10.186 -5.648 -12.671 1.00 89.75 85 ILE A C 1
ATOM 637 O O . ILE A 1 85 ? 10.339 -4.592 -13.291 1.00 89.75 85 ILE A O 1
ATOM 641 N N . GLU A 1 86 ? 10.945 -6.714 -12.907 1.00 84.38 86 GLU A N 1
ATOM 642 C CA . GLU A 1 86 ? 11.916 -6.705 -13.993 1.00 84.38 86 GLU A CA 1
ATOM 643 C C . GLU A 1 86 ? 11.222 -6.740 -15.354 1.00 84.38 86 GLU A C 1
ATOM 645 O O . GLU A 1 86 ? 10.409 -7.614 -15.651 1.00 84.38 86 GLU A O 1
ATOM 650 N N . GLY A 1 87 ? 11.577 -5.776 -16.202 1.00 83.06 87 GLY A N 1
ATOM 651 C CA . GLY A 1 87 ? 11.166 -5.777 -17.598 1.00 83.06 87 GLY A CA 1
ATOM 652 C C . GLY A 1 87 ? 11.724 -6.996 -18.334 1.00 83.06 87 GLY A C 1
ATOM 653 O O . GLY A 1 87 ? 12.895 -7.351 -18.176 1.00 83.06 87 GLY A O 1
ATOM 654 N N . ARG A 1 88 ? 10.875 -7.609 -19.164 1.00 82.56 88 ARG A N 1
ATOM 655 C CA . ARG A 1 88 ? 11.223 -8.770 -19.996 1.00 82.56 88 ARG A CA 1
ATOM 656 C C . ARG A 1 88 ? 12.204 -8.416 -21.117 1.00 82.56 88 ARG A C 1
ATOM 658 O O . ARG A 1 88 ? 13.011 -9.256 -21.493 1.00 82.56 88 ARG A O 1
ATOM 665 N N . ASP A 1 89 ? 12.133 -7.192 -21.635 1.00 83.75 89 ASP A N 1
ATOM 666 C CA . ASP A 1 89 ? 12.953 -6.742 -22.759 1.00 83.75 89 ASP A CA 1
ATOM 667 C C . ASP A 1 89 ? 14.409 -6.468 -22.319 1.00 83.75 89 ASP A C 1
ATOM 669 O O . ASP A 1 89 ? 14.650 -5.567 -21.504 1.00 83.75 89 ASP A O 1
ATOM 673 N N . PRO A 1 90 ? 15.399 -7.224 -22.832 1.00 76.75 90 PRO A N 1
ATOM 674 C CA . PRO A 1 90 ? 16.804 -6.996 -22.517 1.00 76.75 90 PRO A CA 1
ATOM 675 C C . PRO A 1 90 ? 17.356 -5.682 -23.097 1.00 76.75 90 PRO A C 1
ATOM 677 O O . PRO A 1 90 ? 18.284 -5.120 -22.512 1.00 76.75 90 PRO A O 1
ATOM 680 N N . GLY A 1 91 ? 16.792 -5.159 -24.191 1.00 75.75 91 GLY A N 1
ATOM 681 C CA . GLY A 1 91 ? 17.234 -3.919 -24.842 1.00 75.75 91 GLY A CA 1
ATOM 682 C C . GLY A 1 91 ? 16.944 -2.659 -24.022 1.00 75.75 91 GLY A C 1
ATOM 683 O O . GLY A 1 91 ? 17.703 -1.694 -24.076 1.00 75.75 91 GLY A O 1
ATOM 684 N N . LEU A 1 92 ? 15.911 -2.701 -23.176 1.00 71.44 92 LEU A N 1
ATOM 685 C CA . LEU A 1 92 ? 15.495 -1.599 -22.295 1.00 71.44 92 LEU A CA 1
ATOM 686 C C . LEU A 1 92 ? 16.192 -1.612 -20.921 1.00 71.44 92 LEU A C 1
ATOM 688 O O . LEU A 1 92 ? 15.834 -0.859 -20.011 1.00 71.44 92 LEU A O 1
ATOM 692 N N . LYS A 1 93 ? 17.190 -2.485 -20.732 1.00 67.12 93 LYS A N 1
ATOM 693 C CA . LYS A 1 93 ? 18.004 -2.529 -19.505 1.00 67.12 93 LYS A CA 1
ATOM 694 C C . LYS A 1 93 ? 19.126 -1.481 -19.510 1.00 67.12 93 LYS A C 1
ATOM 696 O O . LYS A 1 93 ? 19.583 -1.080 -18.444 1.00 67.12 93 LYS A O 1
ATOM 701 N N . LYS A 1 94 ? 19.554 -1.018 -20.691 1.00 59.75 94 LYS A N 1
ATOM 702 C CA . LYS A 1 94 ? 20.800 -0.251 -20.898 1.00 59.75 94 LYS A CA 1
ATOM 703 C C . LYS A 1 94 ? 20.698 1.244 -20.569 1.00 59.75 94 LYS A C 1
ATOM 705 O O . LYS A 1 94 ? 21.698 1.887 -20.289 1.00 59.75 94 LYS A O 1
ATOM 710 N N . ASN A 1 95 ? 19.488 1.785 -20.578 1.00 54.28 95 ASN A N 1
ATOM 711 C CA . ASN A 1 95 ? 19.152 3.205 -20.435 1.00 54.28 95 ASN A CA 1
ATOM 712 C C . ASN A 1 95 ? 18.558 3.555 -19.055 1.00 54.28 95 ASN A C 1
ATOM 714 O O . ASN A 1 95 ? 18.141 4.686 -18.826 1.00 54.28 95 ASN A O 1
ATOM 718 N N . ARG A 1 96 ? 18.550 2.609 -18.104 1.00 53.75 96 ARG A N 1
ATOM 719 C CA . ARG A 1 96 ? 18.031 2.832 -16.742 1.00 53.75 96 ARG A CA 1
ATOM 720 C C . ARG A 1 96 ? 19.017 3.567 -15.817 1.00 53.75 96 ARG A C 1
ATOM 722 O O . ARG A 1 96 ? 18.627 3.969 -14.729 1.00 53.75 96 ARG A O 1
ATOM 729 N N . SER A 1 97 ? 20.277 3.758 -16.224 1.00 46.28 97 SER A N 1
ATOM 730 C CA . SER A 1 97 ? 21.325 4.326 -15.357 1.00 46.28 97 SER A CA 1
ATOM 731 C C . SER A 1 97 ? 21.394 5.862 -15.330 1.00 46.28 97 SER A C 1
ATOM 733 O O . SER A 1 97 ? 22.311 6.409 -14.721 1.00 46.28 97 SER A O 1
ATOM 735 N N . SER A 1 98 ? 20.464 6.583 -15.958 1.00 45.25 98 SER A N 1
ATOM 736 C CA . SER A 1 98 ? 20.525 8.048 -15.992 1.00 45.25 98 SER A CA 1
ATOM 737 C C . SER A 1 98 ? 19.146 8.704 -15.971 1.00 45.25 98 SER A C 1
ATOM 739 O O . SER A 1 98 ? 18.814 9.495 -16.853 1.00 45.25 98 SER A O 1
ATOM 741 N N . SER A 1 99 ? 18.335 8.461 -14.938 1.00 44.53 99 SER A N 1
ATOM 742 C CA . SER A 1 99 ? 17.564 9.605 -14.449 1.00 44.53 99 SER A CA 1
ATOM 743 C C . SER A 1 99 ? 18.594 10.516 -13.794 1.00 44.53 99 SER A C 1
ATOM 745 O O . SER A 1 99 ? 19.043 10.238 -12.680 1.00 44.53 99 SER A O 1
ATOM 747 N N . ALA A 1 100 ? 19.049 11.529 -14.537 1.00 42.28 100 ALA A N 1
ATOM 748 C CA . AL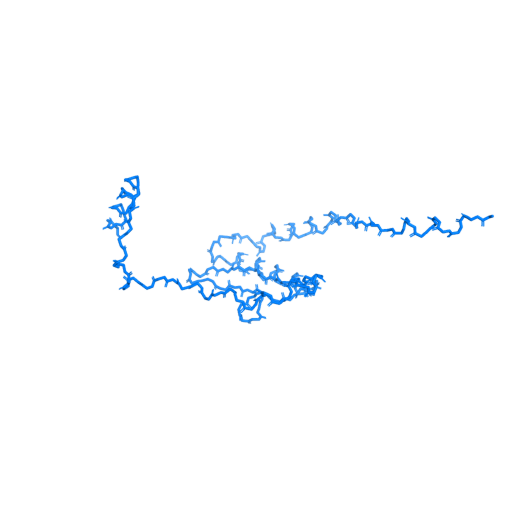A A 1 100 ? 19.845 12.611 -13.980 1.00 42.28 100 ALA A CA 1
ATOM 749 C C . ALA A 1 100 ? 19.230 13.020 -12.631 1.00 42.28 100 ALA A C 1
ATOM 751 O O . ALA A 1 100 ? 17.996 13.002 -12.517 1.00 42.28 100 ALA A O 1
ATOM 752 N N . PRO A 1 101 ? 20.036 13.344 -11.602 1.00 43.56 101 PRO A N 1
ATOM 753 C CA . PRO A 1 101 ? 19.472 13.928 -10.397 1.00 43.56 101 PRO A CA 1
ATOM 754 C C . PRO A 1 101 ? 18.557 15.064 -10.848 1.00 43.56 101 PRO A C 1
ATOM 756 O O . PRO A 1 101 ? 18.963 15.870 -11.687 1.00 43.56 101 PRO A O 1
ATOM 759 N N . VAL A 1 102 ? 17.314 15.087 -10.359 1.00 49.06 102 VAL A N 1
ATOM 760 C CA . VAL A 1 102 ? 16.480 16.284 -10.462 1.00 49.06 102 VAL A CA 1
ATOM 761 C C . VAL A 1 102 ? 17.282 17.363 -9.753 1.00 49.06 102 VAL A C 1
ATOM 763 O O . VAL A 1 102 ? 17.291 17.458 -8.528 1.00 49.06 102 VAL A O 1
ATOM 766 N N . THR A 1 103 ? 18.057 18.114 -10.523 1.00 42.50 103 THR A N 1
ATOM 767 C CA . THR A 1 10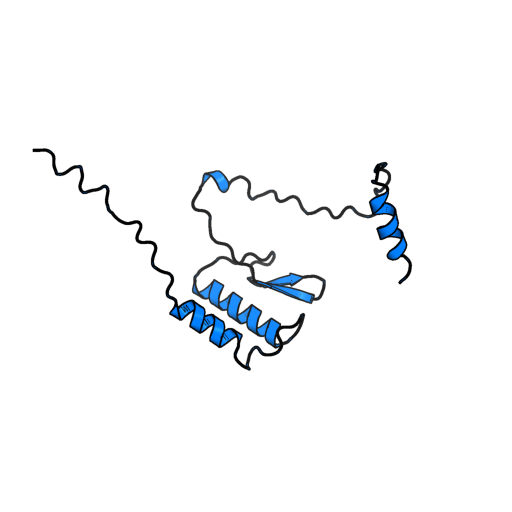3 ? 18.670 19.343 -10.080 1.00 42.50 103 THR A CA 1
ATOM 768 C C . THR A 1 103 ? 17.506 20.292 -9.921 1.00 42.50 103 THR A C 1
ATOM 770 O O . THR A 1 103 ? 17.059 20.930 -10.869 1.00 42.50 103 THR A O 1
ATOM 773 N N . THR A 1 104 ? 16.965 20.353 -8.707 1.00 40.91 104 THR A N 1
ATOM 774 C CA . THR A 1 104 ? 16.234 21.534 -8.271 1.00 40.91 104 THR A CA 1
ATOM 775 C C . THR A 1 104 ? 17.167 22.706 -8.567 1.00 40.91 104 THR A C 1
ATOM 777 O O . THR A 1 104 ? 18.274 22.722 -8.015 1.00 40.91 104 THR A O 1
ATOM 780 N N . PRO A 1 105 ? 16.828 23.633 -9.478 1.00 39.62 105 PRO A N 1
ATOM 781 C CA . PRO A 1 105 ? 17.690 24.776 -9.696 1.00 39.62 105 PRO A CA 1
ATOM 782 C C . PRO A 1 105 ? 17.782 25.518 -8.363 1.00 39.62 105 PRO A C 1
ATOM 784 O O . PRO A 1 105 ? 16.778 25.971 -7.817 1.00 39.62 105 PRO A O 1
ATOM 787 N N . SER A 1 106 ? 18.992 25.580 -7.806 1.00 42.84 106 SER A N 1
ATOM 788 C CA . SER A 1 106 ? 19.290 26.483 -6.703 1.00 42.84 106 SER A CA 1
ATOM 789 C C . SER A 1 106 ? 18.923 27.894 -7.159 1.00 42.84 106 SER A C 1
ATOM 791 O O . SER A 1 106 ? 19.273 28.299 -8.272 1.00 42.84 106 SER A O 1
ATOM 793 N N . ALA A 1 107 ? 18.216 28.635 -6.305 1.00 47.31 107 ALA A N 1
ATOM 794 C CA . ALA A 1 107 ? 17.693 29.975 -6.577 1.00 47.31 107 ALA A CA 1
ATOM 795 C C . ALA A 1 107 ? 18.765 31.007 -6.998 1.00 47.31 107 ALA A C 1
ATOM 797 O O . ALA A 1 107 ? 18.433 32.116 -7.403 1.00 47.31 107 ALA A O 1
ATOM 798 N N . ALA A 1 108 ? 20.048 30.645 -6.948 1.00 45.66 108 ALA A N 1
ATOM 799 C CA . ALA A 1 108 ? 21.178 31.501 -7.278 1.00 45.66 108 ALA A CA 1
ATOM 800 C C . ALA A 1 108 ? 21.425 31.732 -8.787 1.00 45.66 108 ALA A C 1
ATOM 802 O O . ALA A 1 108 ? 22.238 32.586 -9.117 1.00 45.66 108 ALA A O 1
ATOM 803 N N . ASN A 1 109 ? 20.748 31.029 -9.708 1.00 44.84 109 ASN A N 1
ATOM 804 C CA . ASN A 1 109 ? 21.026 31.128 -11.158 1.00 44.84 109 ASN A CA 1
ATOM 805 C C . ASN A 1 109 ? 19.858 31.673 -12.010 1.00 44.84 109 ASN A C 1
ATOM 807 O O . ASN A 1 109 ? 19.672 31.297 -13.168 1.00 44.84 109 ASN A O 1
ATOM 811 N N . LEU A 1 110 ? 19.066 32.598 -11.463 1.00 45.31 110 LEU A N 1
ATOM 812 C CA . LEU A 1 110 ? 17.982 33.284 -12.185 1.00 45.31 110 LEU A CA 1
ATOM 813 C C . LEU A 1 110 ? 18.455 34.559 -12.910 1.00 45.31 110 LEU A C 1
ATOM 815 O O . LEU A 1 110 ? 17.869 35.627 -12.757 1.00 45.31 110 LEU A O 1
ATOM 819 N N . GLN A 1 111 ? 19.498 34.456 -13.737 1.00 42.25 111 GLN A N 1
ATOM 820 C CA . GLN A 1 111 ? 19.871 35.518 -14.694 1.00 42.25 111 GLN A CA 1
ATOM 821 C C . GLN A 1 111 ? 19.589 35.137 -16.156 1.00 42.25 111 GLN A C 1
ATOM 823 O O . GLN A 1 111 ? 19.904 35.883 -17.080 1.00 42.25 111 GLN A O 1
ATOM 828 N N . GLY A 1 112 ? 18.896 34.018 -16.379 1.00 38.78 112 GLY A N 1
ATOM 829 C CA . GLY A 1 112 ? 18.252 33.722 -17.656 1.00 38.78 112 GLY A CA 1
ATOM 830 C C . GLY A 1 112 ? 16.949 34.508 -17.790 1.00 38.78 112 GLY A C 1
ATOM 831 O O . GLY A 1 112 ? 16.003 34.295 -17.034 1.00 38.78 112 GLY A O 1
ATOM 832 N N . ARG A 1 113 ? 16.892 35.432 -18.752 1.00 44.47 113 ARG A N 1
ATOM 833 C CA . ARG A 1 113 ? 15.710 36.231 -19.099 1.00 44.47 113 ARG A CA 1
ATOM 834 C C . ARG A 1 113 ? 14.575 35.319 -19.594 1.00 44.47 113 ARG A C 1
ATOM 836 O O . ARG A 1 113 ? 14.476 35.030 -20.781 1.00 44.47 113 ARG A O 1
ATOM 843 N N . TRP A 1 114 ? 13.698 34.888 -18.690 1.00 41.50 114 TRP A N 1
ATOM 844 C CA . TRP A 1 114 ? 12.464 34.186 -19.043 1.00 41.50 114 TRP A CA 1
ATOM 845 C C . TRP A 1 114 ? 11.439 35.173 -19.615 1.00 41.50 114 TRP A C 1
ATOM 847 O O . TRP A 1 114 ? 10.959 36.068 -18.913 1.00 41.50 114 TRP A O 1
ATOM 857 N N . ILE A 1 115 ? 11.056 35.007 -20.883 1.00 58.06 115 ILE A N 1
ATOM 858 C CA . ILE A 1 115 ? 9.871 35.679 -21.433 1.00 58.06 115 ILE A CA 1
ATOM 859 C C . ILE A 1 115 ? 8.641 34.934 -20.904 1.00 58.06 115 ILE A C 1
ATOM 861 O O . ILE A 1 115 ? 8.154 33.985 -21.507 1.00 58.06 115 ILE A O 1
ATOM 865 N N . MET A 1 116 ? 8.160 35.346 -19.731 1.00 47.28 116 MET A N 1
ATOM 866 C CA . MET A 1 116 ? 6.958 34.777 -19.118 1.00 47.28 116 MET A CA 1
ATOM 867 C C . MET A 1 116 ? 5.678 35.369 -19.743 1.00 47.28 116 MET A C 1
ATOM 869 O O . MET A 1 116 ? 5.553 36.602 -19.827 1.00 47.28 116 MET A O 1
ATOM 873 N N . PRO A 1 117 ? 4.685 34.544 -20.128 1.00 53.47 117 PRO A N 1
ATOM 874 C CA . PRO A 1 117 ? 3.367 35.017 -20.553 1.00 53.47 117 PRO A CA 1
ATOM 875 C C . PRO A 1 117 ? 2.705 35.883 -19.469 1.00 53.47 117 PRO A C 1
ATOM 877 O O . PRO A 1 117 ? 2.826 35.600 -18.276 1.00 53.47 117 PRO A O 1
ATOM 880 N N . ARG A 1 118 ? 1.990 36.956 -19.853 1.00 56.91 118 ARG A N 1
ATOM 881 C CA . ARG A 1 118 ? 1.358 37.904 -18.900 1.00 56.91 118 ARG A CA 1
ATOM 882 C C . ARG A 1 118 ? 0.488 37.216 -17.842 1.00 56.91 118 ARG A C 1
ATOM 884 O O . ARG A 1 118 ? 0.486 37.667 -16.702 1.00 56.91 118 ARG A O 1
ATOM 891 N N . ALA A 1 119 ? -0.174 36.118 -18.202 1.00 53.72 119 ALA A N 1
ATOM 892 C CA . ALA A 1 119 ? -1.069 35.370 -17.322 1.00 53.72 119 ALA A CA 1
ATOM 893 C C . ALA A 1 119 ? -0.381 34.766 -16.082 1.00 53.72 119 ALA A C 1
ATOM 895 O O . ALA A 1 119 ? -1.041 34.527 -15.081 1.00 53.72 119 ALA A O 1
ATOM 896 N N . TRP A 1 120 ? 0.937 34.549 -16.114 1.00 50.03 120 TRP A N 1
ATOM 897 C CA . TRP A 1 120 ? 1.666 33.908 -15.011 1.00 50.03 120 TRP A CA 1
ATOM 898 C C . TRP A 1 120 ? 2.245 34.903 -13.997 1.00 50.03 120 TRP A C 1
ATOM 900 O O . TRP A 1 120 ? 2.641 34.517 -12.899 1.00 50.03 120 TRP A O 1
ATOM 910 N N . ARG A 1 121 ? 2.251 36.205 -14.315 1.00 54.91 121 ARG A N 1
ATOM 911 C CA . ARG A 1 121 ? 2.752 37.253 -13.404 1.00 54.91 121 ARG A CA 1
ATOM 912 C C . ARG A 1 121 ? 1.817 37.542 -12.231 1.00 54.91 121 ARG A C 1
ATOM 914 O O . ARG A 1 121 ? 2.283 38.021 -11.202 1.00 54.91 121 ARG A O 1
ATOM 921 N N . SER A 1 122 ? 0.522 37.269 -12.370 1.00 51.97 122 SER A N 1
ATOM 922 C CA . SER A 1 122 ? -0.458 37.471 -11.296 1.00 51.97 122 SER A CA 1
ATOM 923 C C . SER A 1 122 ? -0.362 36.400 -10.207 1.00 51.97 122 SER A C 1
ATOM 925 O O . SER A 1 122 ? -0.569 36.716 -9.040 1.00 51.97 122 SER A O 1
ATOM 927 N N . CYS A 1 123 ? 0.014 35.166 -10.559 1.00 48.06 123 CYS A N 1
ATOM 928 C CA . CYS A 1 123 ? 0.102 34.054 -9.609 1.00 48.06 123 CYS A CA 1
ATOM 929 C C . CYS A 1 123 ? 1.248 34.228 -8.594 1.00 48.06 123 CYS A C 1
ATOM 931 O O . CYS A 1 123 ? 1.081 33.915 -7.419 1.00 48.06 123 CYS A O 1
ATOM 933 N N . LEU A 1 124 ? 2.389 34.781 -9.021 1.00 48.88 124 LEU A N 1
ATOM 934 C CA . LEU A 1 124 ? 3.565 34.980 -8.160 1.00 48.88 124 LEU A CA 1
ATOM 935 C C . LEU A 1 124 ? 3.359 36.073 -7.101 1.00 48.88 124 LEU A C 1
ATOM 937 O O . LEU A 1 124 ? 3.749 35.893 -5.953 1.00 48.88 124 LEU A O 1
ATOM 941 N N . LYS A 1 125 ? 2.655 37.162 -7.437 1.00 48.88 125 LYS A N 1
ATOM 942 C CA . LYS A 1 125 ? 2.381 38.249 -6.476 1.00 48.88 125 LYS A CA 1
ATOM 943 C C . LYS A 1 125 ? 1.452 37.843 -5.327 1.00 48.88 125 LYS A C 1
ATOM 945 O O . LYS A 1 125 ? 1.366 38.566 -4.342 1.00 48.88 125 LYS A O 1
ATOM 950 N N . SER A 1 126 ? 0.751 36.715 -5.443 1.00 49.31 126 SER A N 1
ATOM 951 C CA . SER A 1 126 ? -0.142 36.230 -4.388 1.00 49.31 126 SER A CA 1
ATOM 952 C C . SER A 1 126 ? 0.554 35.336 -3.356 1.00 49.31 126 SER A C 1
ATOM 954 O O . SER A 1 126 ? -0.047 35.070 -2.317 1.00 49.31 126 SER A O 1
ATOM 956 N N . GLN A 1 127 ? 1.782 34.868 -3.616 1.00 48.31 127 GLN A N 1
ATOM 957 C CA . GLN A 1 127 ? 2.523 34.002 -2.688 1.00 48.31 127 GLN A CA 1
ATOM 958 C C . GLN A 1 127 ? 3.489 34.746 -1.758 1.00 48.31 127 GLN A C 1
ATOM 960 O O . GLN A 1 127 ? 3.919 34.167 -0.773 1.00 48.31 127 GLN A O 1
ATOM 965 N N . GLU A 1 128 ? 3.781 36.024 -2.000 1.00 43.94 128 GLU A N 1
ATOM 966 C CA . GLU A 1 128 ? 4.656 36.836 -1.132 1.00 43.94 128 GLU A CA 1
ATOM 967 C C . GLU A 1 128 ? 3.904 37.519 0.030 1.00 43.94 128 GLU A C 1
ATOM 969 O O . GLU A 1 128 ? 4.450 38.397 0.693 1.00 43.94 128 GLU A O 1
ATOM 974 N N . ARG A 1 129 ? 2.634 37.159 0.271 1.00 43.81 129 ARG A N 1
ATOM 975 C CA . ARG A 1 129 ? 1.781 37.809 1.284 1.00 43.81 129 ARG A CA 1
ATOM 976 C C . ARG A 1 129 ? 1.247 36.872 2.373 1.00 43.81 129 ARG A C 1
ATOM 978 O O . ARG A 1 129 ? 0.224 37.187 2.975 1.00 43.81 129 ARG A O 1
ATOM 985 N N . TRP A 1 130 ? 1.942 35.769 2.637 1.00 44.94 130 TRP A N 1
ATOM 986 C CA . TRP A 1 130 ? 1.723 34.931 3.818 1.00 44.94 130 TRP A CA 1
ATOM 987 C C . TRP A 1 130 ? 3.056 34.502 4.415 1.00 44.94 130 TRP A C 1
ATOM 989 O O . TRP A 1 130 ? 3.866 33.927 3.657 1.00 44.94 130 TRP A O 1
#